Protein AF-A0A961EPP7-F1 (afdb_monomer)

Mean predicted aligned error: 6.39 Å

Structure (mmCIF, N/CA/C/O backbone):
data_AF-A0A961EPP7-F1
#
_entry.id   AF-A0A961EPP7-F1
#
loop_
_atom_site.group_PDB
_atom_site.id
_atom_site.type_symbol
_atom_site.label_atom_id
_atom_site.label_alt_id
_atom_site.label_comp_id
_atom_site.label_as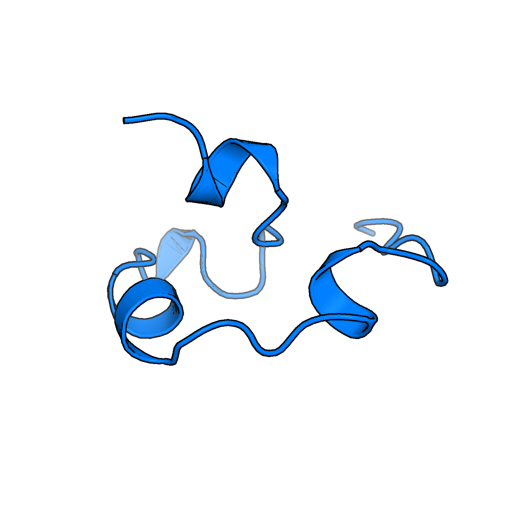ym_id
_atom_site.label_entity_id
_atom_site.label_seq_id
_atom_site.pdbx_PDB_ins_code
_atom_site.Cartn_x
_atom_site.Cartn_y
_atom_site.Cartn_z
_atom_site.occupancy
_atom_site.B_iso_or_equiv
_atom_site.auth_seq_id
_atom_site.auth_comp_id
_atom_site.auth_asym_id
_atom_site.auth_atom_id
_atom_site.pdbx_PDB_model_num
ATOM 1 N N . MET A 1 1 ? 8.325 8.522 11.999 1.00 41.97 1 MET A N 1
ATOM 2 C CA . MET A 1 1 ? 8.121 8.615 10.538 1.00 41.97 1 MET A CA 1
ATOM 3 C C . MET A 1 1 ? 8.161 7.198 9.990 1.00 41.97 1 MET A C 1
ATOM 5 O O . MET A 1 1 ? 9.126 6.505 10.287 1.00 41.97 1 MET A O 1
ATOM 9 N N . ALA A 1 2 ? 7.123 6.729 9.292 1.00 48.47 2 ALA A N 1
ATOM 10 C CA . ALA A 1 2 ? 7.181 5.422 8.642 1.00 48.47 2 ALA A CA 1
ATOM 11 C C . ALA A 1 2 ? 8.262 5.495 7.557 1.00 48.47 2 ALA A C 1
ATOM 13 O O . ALA A 1 2 ? 8.129 6.259 6.602 1.00 48.47 2 ALA A O 1
ATOM 14 N N . ALA A 1 3 ? 9.368 4.777 7.752 1.00 53.69 3 ALA A N 1
ATOM 15 C CA . ALA A 1 3 ? 10.419 4.653 6.756 1.00 53.69 3 ALA A CA 1
ATOM 16 C C . ALA A 1 3 ? 9.862 3.812 5.605 1.00 53.69 3 ALA A C 1
ATOM 18 O O . ALA A 1 3 ? 10.034 2.594 5.565 1.00 53.69 3 ALA A O 1
ATOM 19 N N . GLY A 1 4 ? 9.121 4.455 4.702 1.00 57.56 4 GLY A N 1
ATOM 20 C CA . GLY A 1 4 ? 8.793 3.871 3.415 1.00 57.56 4 GLY A CA 1
ATOM 21 C C . GLY A 1 4 ? 10.113 3.499 2.762 1.00 57.56 4 GLY A C 1
ATOM 22 O O . GLY A 1 4 ? 10.893 4.375 2.399 1.00 57.56 4 GLY A O 1
ATOM 23 N N . LYS A 1 5 ? 10.410 2.201 2.693 1.00 64.69 5 LYS A N 1
ATOM 24 C CA . LYS A 1 5 ? 11.560 1.710 1.941 1.00 64.69 5 LYS A CA 1
ATOM 25 C C . LYS A 1 5 ? 11.385 2.224 0.513 1.00 64.69 5 LYS A C 1
ATOM 27 O O . LYS A 1 5 ? 10.366 1.932 -0.108 1.00 64.69 5 LYS A O 1
ATOM 32 N N . ASN A 1 6 ? 12.362 2.979 0.010 1.00 64.31 6 ASN A N 1
ATOM 33 C CA . ASN A 1 6 ? 12.377 3.494 -1.365 1.00 64.31 6 ASN A CA 1
ATOM 34 C C . ASN A 1 6 ? 12.282 2.388 -2.435 1.00 64.31 6 ASN A C 1
ATOM 36 O O . ASN A 1 6 ? 12.063 2.700 -3.597 1.00 64.31 6 ASN A O 1
ATOM 40 N N . ASP A 1 7 ? 12.412 1.122 -2.030 1.00 73.06 7 ASP A N 1
ATOM 41 C CA . ASP A 1 7 ? 12.324 -0.072 -2.869 1.00 73.06 7 ASP A CA 1
ATOM 42 C C . ASP A 1 7 ? 11.245 -1.048 -2.345 1.00 73.06 7 ASP A C 1
ATOM 44 O O . ASP A 1 7 ? 11.469 -2.240 -2.146 1.00 73.06 7 ASP A O 1
ATOM 48 N N . CYS A 1 8 ? 10.068 -0.537 -1.972 1.00 82.75 8 CYS A N 1
ATOM 49 C CA . CYS A 1 8 ? 8.969 -1.410 -1.560 1.00 82.75 8 CYS A CA 1
ATOM 50 C C . CYS A 1 8 ? 8.329 -2.086 -2.782 1.00 82.75 8 CYS A C 1
ATOM 52 O O . CYS A 1 8 ? 8.041 -1.428 -3.780 1.00 82.75 8 CYS A O 1
ATOM 54 N N . TRP A 1 9 ? 8.015 -3.380 -2.669 1.00 86.12 9 TRP A N 1
ATOM 55 C CA . TRP A 1 9 ? 7.350 -4.164 -3.719 1.00 86.12 9 TRP A CA 1
ATOM 56 C C . TRP A 1 9 ? 6.092 -3.484 -4.284 1.00 86.12 9 TRP A C 1
ATOM 58 O O . TRP A 1 9 ? 5.856 -3.563 -5.486 1.00 86.12 9 TRP A O 1
ATOM 68 N N . CYS A 1 10 ? 5.324 -2.770 -3.448 1.00 84.69 10 CYS A N 1
ATOM 69 C CA . CYS A 1 10 ? 4.116 -2.060 -3.875 1.00 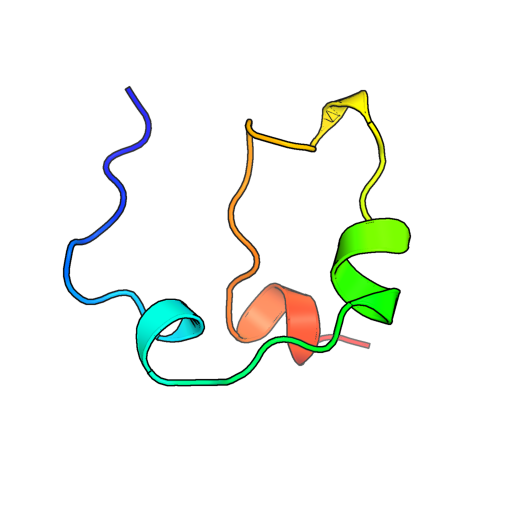84.69 10 CYS A CA 1
ATOM 70 C C . CYS A 1 10 ? 4.362 -0.992 -4.951 1.00 84.69 10 CYS A C 1
ATOM 72 O O . CYS A 1 10 ? 3.435 -0.666 -5.679 1.00 84.69 10 CYS A O 1
ATOM 74 N N . PHE A 1 11 ? 5.585 -0.464 -5.078 1.00 84.44 11 PHE A N 1
ATOM 75 C CA . PHE A 1 11 ? 5.939 0.494 -6.130 1.00 84.44 11 PHE A CA 1
ATOM 76 C C . PHE A 1 11 ? 6.235 -0.177 -7.475 1.00 84.44 11 PHE A C 1
ATOM 78 O O . PHE A 1 11 ? 6.150 0.471 -8.513 1.00 84.44 11 PHE A O 1
ATOM 85 N N . ALA A 1 12 ? 6.580 -1.467 -7.464 1.00 86.56 12 ALA A N 1
ATOM 86 C CA . ALA A 1 12 ? 6.882 -2.242 -8.665 1.00 86.56 12 ALA A CA 1
ATOM 87 C C . ALA A 1 12 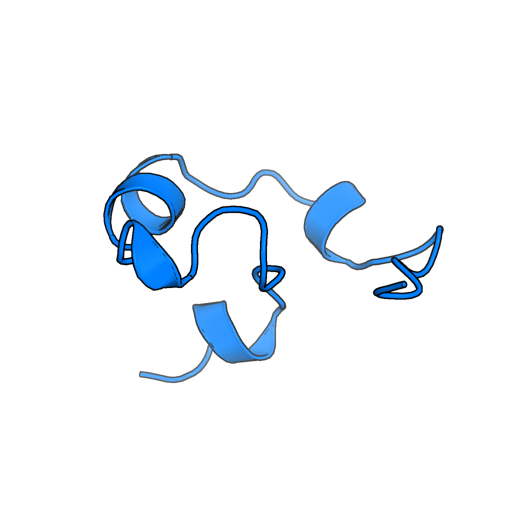? 5.647 -2.949 -9.251 1.00 86.56 12 ALA A C 1
ATOM 89 O O . ALA A 1 12 ? 5.724 -3.519 -10.339 1.00 86.56 12 ALA A O 1
ATOM 90 N N . VAL A 1 13 ? 4.514 -2.935 -8.544 1.00 86.12 13 VAL A N 1
ATOM 91 C CA . VAL A 1 13 ? 3.269 -3.584 -8.969 1.00 86.12 13 VAL A CA 1
ATOM 92 C C . VAL A 1 13 ? 2.119 -2.589 -9.020 1.00 86.12 13 VAL A C 1
ATOM 94 O O . VAL A 1 13 ? 2.099 -1.595 -8.304 1.00 86.12 13 VAL A O 1
ATOM 97 N N . SER A 1 14 ? 1.117 -2.877 -9.845 1.00 87.38 14 SER A N 1
ATOM 98 C CA . SER A 1 14 ? -0.152 -2.150 -9.792 1.00 87.38 14 SER A CA 1
ATOM 99 C C . SER A 1 14 ? -1.046 -2.773 -8.724 1.00 87.38 14 SER A C 1
ATOM 101 O O . SER A 1 14 ? -1.490 -3.909 -8.876 1.00 87.38 14 SER A O 1
ATOM 103 N N . ILE A 1 15 ? -1.287 -2.038 -7.638 1.00 86.00 15 ILE A N 1
ATOM 104 C CA . ILE A 1 15 ? -2.262 -2.426 -6.615 1.00 86.00 15 ILE A CA 1
ATOM 105 C C . ILE A 1 15 ? -3.661 -2.051 -7.122 1.00 86.00 15 ILE A C 1
ATOM 107 O O . ILE A 1 15 ? -3.862 -0.898 -7.511 1.00 86.00 15 ILE A O 1
ATOM 111 N N . PRO A 1 16 ? -4.626 -2.985 -7.133 1.00 86.81 16 PRO A N 1
ATOM 112 C CA . PRO A 1 16 ? -5.975 -2.689 -7.587 1.00 86.81 16 PRO A CA 1
ATOM 113 C C . PRO A 1 16 ? -6.690 -1.736 -6.607 1.00 86.81 16 PRO A C 1
ATOM 115 O O . PRO A 1 16 ? -6.525 -1.859 -5.388 1.00 86.81 16 PRO A O 1
ATOM 118 N N . PRO A 1 17 ? -7.491 -0.785 -7.120 1.00 85.38 17 PRO A N 1
ATOM 119 C CA . PRO A 1 17 ? -8.132 0.251 -6.308 1.00 85.38 17 PRO A CA 1
ATOM 120 C C . PRO A 1 17 ? -9.131 -0.319 -5.296 1.00 85.38 17 PRO A C 1
ATOM 122 O O . PRO A 1 17 ? -9.214 0.192 -4.185 1.00 85.38 17 PRO A O 1
ATOM 125 N N . GLU A 1 18 ? -9.782 -1.438 -5.619 1.00 87.81 18 GLU A N 1
ATOM 126 C CA . GLU A 1 18 ? -10.711 -2.136 -4.722 1.00 87.81 18 GLU A CA 1
ATOM 127 C C . GLU A 1 18 ? -10.079 -2.485 -3.360 1.0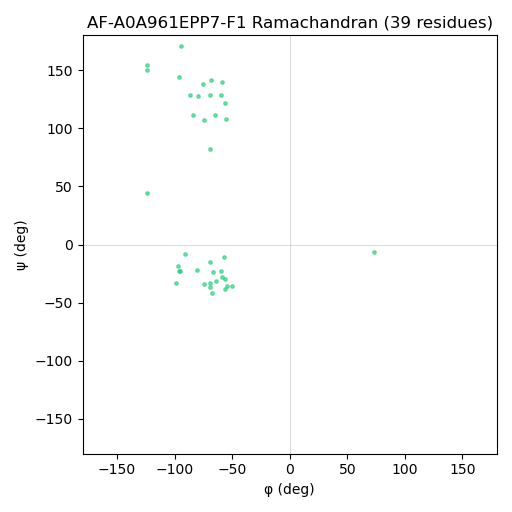0 87.81 18 GLU A C 1
ATOM 129 O O . GLU A 1 18 ? -10.728 -2.385 -2.320 1.00 87.81 18 GLU A O 1
ATOM 134 N N . LEU A 1 19 ? -8.782 -2.822 -3.342 1.00 85.62 19 LEU A N 1
ATOM 135 C CA . LEU A 1 19 ? -8.052 -3.110 -2.108 1.00 85.62 19 LEU A CA 1
ATOM 136 C C . LEU A 1 19 ? -7.743 -1.840 -1.320 1.00 85.62 19 LEU A C 1
ATOM 138 O O . LEU A 1 19 ? -7.732 -1.885 -0.095 1.00 85.62 19 LEU A O 1
ATOM 142 N N . MET A 1 20 ? -7.499 -0.715 -1.998 1.00 84.88 20 MET A N 1
ATOM 143 C CA . MET A 1 20 ? -7.309 0.586 -1.347 1.00 84.88 20 MET A CA 1
ATOM 144 C C . MET A 1 20 ? -8.615 1.104 -0.737 1.00 84.88 20 MET A C 1
ATOM 146 O O . MET A 1 20 ?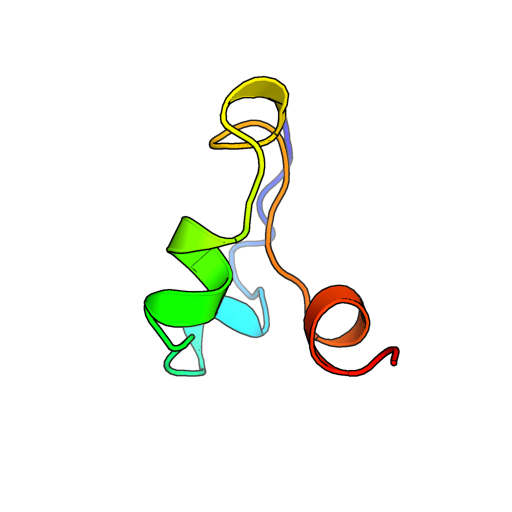 -8.597 1.708 0.335 1.00 84.88 20 MET A O 1
ATOM 150 N N . GLU A 1 21 ? -9.740 0.848 -1.402 1.00 88.12 21 GLU A N 1
ATOM 151 C CA . GLU A 1 21 ? -11.082 1.177 -0.919 1.00 88.12 21 GLU A CA 1
ATOM 152 C C . GLU A 1 21 ? -11.490 0.309 0.278 1.00 88.12 21 GLU A C 1
ATOM 154 O O . GLU A 1 21 ? -12.150 0.803 1.190 1.00 88.12 21 GLU A O 1
ATOM 159 N N . ALA A 1 22 ? -11.037 -0.947 0.321 1.00 86.62 22 ALA A N 1
AT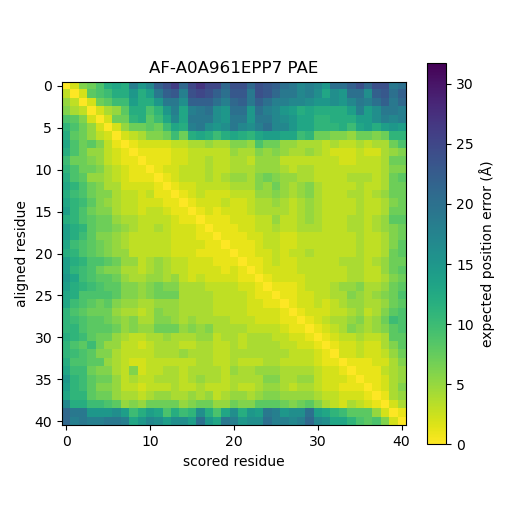OM 160 C CA . ALA A 1 22 ? -11.242 -1.848 1.454 1.00 86.62 22 ALA A CA 1
ATOM 161 C C . ALA A 1 22 ? -10.446 -1.453 2.714 1.00 86.62 22 ALA A C 1
ATOM 163 O O . ALA A 1 22 ? -10.745 -1.946 3.805 1.00 86.62 22 ALA A O 1
ATOM 164 N N . ILE A 1 23 ? -9.441 -0.573 2.601 1.00 84.88 23 ILE A N 1
ATOM 165 C CA . ILE A 1 23 ? -8.684 -0.100 3.766 1.00 84.88 23 ILE A CA 1
ATOM 166 C C . ILE A 1 23 ? -9.591 0.797 4.622 1.00 84.88 23 ILE A C 1
ATOM 168 O O . ILE A 1 23 ? -10.126 1.784 4.1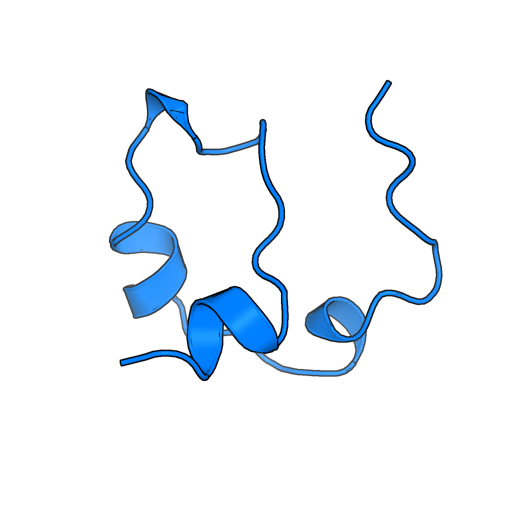13 1.00 84.88 23 ILE A O 1
ATOM 172 N N . PRO A 1 24 ? -9.703 0.544 5.937 1.00 86.56 24 PRO A N 1
ATOM 173 C CA . PRO A 1 24 ? -10.396 1.447 6.850 1.00 86.56 24 PRO A CA 1
ATOM 174 C C . PRO A 1 24 ? -9.763 2.841 6.835 1.00 86.56 24 PRO A C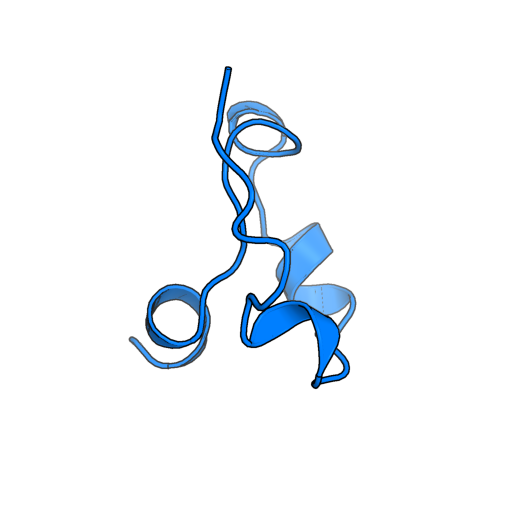 1
ATOM 176 O O . PRO A 1 24 ? -8.538 2.958 6.857 1.00 86.56 24 PRO A O 1
ATOM 179 N N . ASP A 1 25 ? -10.565 3.906 6.884 1.00 87.38 25 ASP A N 1
ATOM 180 C CA . ASP A 1 25 ? -10.049 5.285 6.891 1.00 87.38 25 ASP A CA 1
ATOM 181 C C . ASP A 1 25 ? -9.054 5.566 8.023 1.00 87.38 25 ASP A C 1
ATOM 183 O O . ASP A 1 25 ? -8.112 6.330 7.831 1.00 87.38 25 ASP A O 1
ATOM 187 N N . ASP A 1 26 ? -9.182 4.886 9.167 1.00 87.69 26 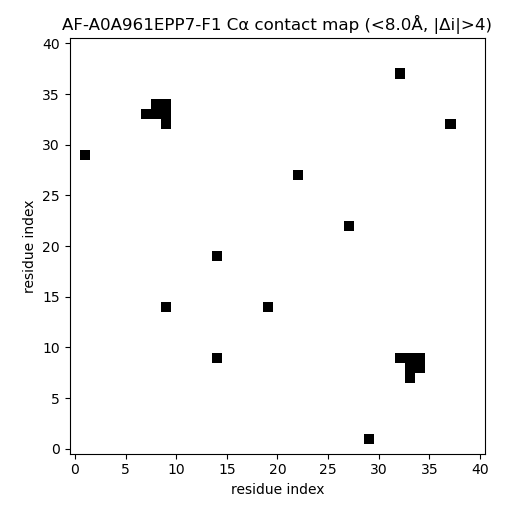ASP A N 1
ATOM 188 C CA . ASP A 1 26 ? -8.210 5.015 10.257 1.00 87.69 26 ASP A CA 1
ATOM 189 C C . ASP A 1 26 ? -6.818 4.452 9.902 1.00 87.69 26 ASP A C 1
ATOM 191 O O . ASP A 1 26 ? -5.814 4.889 10.460 1.00 87.69 26 ASP A O 1
ATOM 195 N N . GLN A 1 27 ? -6.732 3.521 8.950 1.00 84.69 27 GLN A N 1
ATOM 196 C CA . GLN A 1 27 ? -5.477 2.917 8.489 1.00 84.69 27 GLN A CA 1
ATOM 197 C C . GLN A 1 27 ? -4.926 3.581 7.218 1.00 84.69 27 GLN A C 1
ATOM 199 O O . GLN A 1 27 ? -3.729 3.456 6.927 1.00 84.69 27 GLN A O 1
ATOM 204 N N . LYS A 1 28 ? -5.758 4.327 6.474 1.00 84.12 28 LYS A N 1
ATOM 205 C CA . LYS A 1 28 ? -5.333 5.056 5.271 1.00 84.12 28 LYS A CA 1
ATOM 206 C C . LYS A 1 28 ? -4.243 6.072 5.621 1.00 84.12 28 LYS A C 1
ATOM 208 O O . LYS A 1 28 ? -4.368 6.863 6.550 1.00 84.12 28 LYS A O 1
ATOM 213 N N . GLY A 1 29 ? -3.131 6.025 4.886 1.00 80.62 29 GLY A N 1
ATOM 214 C CA . GLY A 1 29 ? -1.975 6.907 5.098 1.00 80.62 29 GLY A CA 1
ATOM 215 C C . GLY A 1 29 ? -1.128 6.598 6.342 1.00 80.62 29 GLY A C 1
ATOM 216 O O . GLY A 1 29 ? -0.065 7.196 6.501 1.00 80.62 29 GLY A O 1
ATOM 217 N N . LYS A 1 30 ? -1.551 5.657 7.200 1.00 82.44 30 LYS A N 1
ATOM 218 C CA . LYS A 1 30 ? -0.773 5.188 8.360 1.00 82.44 30 LYS A CA 1
ATOM 219 C C . LYS A 1 30 ? -0.029 3.882 8.078 1.00 82.44 30 LYS A C 1
ATOM 221 O O . LYS A 1 30 ? 1.069 3.693 8.599 1.00 82.44 30 LYS A O 1
ATOM 226 N N . ALA A 1 31 ? -0.603 3.009 7.249 1.00 81.44 31 ALA A N 1
ATOM 227 C CA . ALA A 1 31 ? -0.034 1.715 6.877 1.00 81.44 31 ALA A CA 1
ATOM 228 C C . ALA A 1 31 ? 0.114 1.571 5.353 1.00 81.44 31 ALA A C 1
ATOM 230 O O . ALA A 1 31 ? -0.666 2.128 4.580 1.00 81.44 31 ALA A O 1
ATOM 231 N N . CYS A 1 32 ? 1.115 0.800 4.924 1.00 82.25 32 CYS A N 1
ATOM 232 C CA . CYS A 1 32 ? 1.323 0.446 3.520 1.00 82.25 32 CYS A CA 1
ATOM 233 C C . CYS A 1 32 ? 0.713 -0.930 3.219 1.00 82.25 32 CYS A C 1
ATOM 235 O O . CYS A 1 32 ? 0.839 -1.843 4.032 1.00 82.25 32 CYS A O 1
ATOM 237 N N . LEU A 1 33 ? 0.155 -1.112 2.019 1.00 80.94 33 LEU A N 1
ATOM 238 C CA . LEU A 1 33 ? -0.198 -2.436 1.501 1.00 80.94 33 LEU A CA 1
ATOM 239 C C . LEU A 1 33 ? 1.077 -3.173 1.074 1.00 80.94 33 LEU A C 1
ATOM 241 O O . LEU A 1 33 ? 1.708 -2.818 0.075 1.00 80.94 33 LEU A O 1
ATOM 245 N N . CYS A 1 34 ? 1.482 -4.178 1.848 1.00 85.19 34 CYS A N 1
ATOM 246 C CA . CYS A 1 34 ? 2.581 -5.067 1.488 1.00 85.19 34 CYS A CA 1
ATOM 247 C C . CYS A 1 34 ? 2.058 -6.331 0.794 1.00 85.19 34 CYS A C 1
ATOM 249 O O . CYS A 1 34 ? 0.858 -6.605 0.768 1.00 85.19 34 CYS A O 1
ATOM 251 N N . ARG A 1 35 ? 2.981 -7.126 0.246 1.00 83.19 35 ARG A N 1
ATOM 252 C CA . ARG A 1 35 ? 2.639 -8.393 -0.403 1.00 83.19 35 ARG A CA 1
ATOM 253 C C . ARG A 1 35 ? 1.877 -9.330 0.532 1.00 83.19 35 ARG A C 1
ATOM 255 O O . ARG A 1 35 ? 0.952 -9.980 0.078 1.00 83.19 35 ARG A O 1
ATOM 262 N N . GLU A 1 36 ? 2.235 -9.373 1.814 1.00 81.56 36 GLU A N 1
ATOM 263 C CA . GLU A 1 36 ? 1.549 -10.223 2.793 1.00 81.56 36 GLU A CA 1
ATOM 264 C C . GLU A 1 36 ? 0.118 -9.749 3.058 1.00 81.56 36 GLU A C 1
ATOM 266 O O . GLU A 1 36 ? -0.788 -10.569 3.030 1.00 81.56 36 GLU A O 1
ATOM 271 N N . CYS A 1 37 ? -0.121 -8.436 3.180 1.00 82.25 37 CYS A N 1
ATOM 272 C CA . CYS A 1 37 ? -1.477 -7.890 3.329 1.00 82.25 37 CYS A CA 1
ATOM 273 C C . CYS A 1 37 ? -2.405 -8.239 2.158 1.00 82.25 37 CYS A C 1
ATOM 275 O O . CYS A 1 37 ? -3.616 -8.269 2.335 1.00 82.25 37 CYS A O 1
ATOM 277 N N . ILE A 1 38 ? -1.843 -8.435 0.962 1.00 80.44 38 ILE A N 1
ATOM 278 C CA . ILE A 1 38 ? -2.600 -8.757 -0.255 1.00 80.44 38 ILE A CA 1
ATOM 279 C C . ILE A 1 38 ? -2.652 -10.276 -0.496 1.00 80.44 38 ILE A C 1
ATOM 281 O O . ILE A 1 38 ? -3.536 -10.758 -1.199 1.00 80.44 38 ILE A O 1
ATOM 285 N N . SER A 1 39 ? -1.700 -11.034 0.055 1.00 77.69 39 SER A N 1
ATOM 286 C CA . SER A 1 39 ? -1.562 -12.475 -0.172 1.00 77.69 39 SER A CA 1
ATOM 287 C C . SER A 1 39 ? -2.206 -13.334 0.915 1.00 77.69 39 SER A C 1
ATOM 289 O O . SER A 1 39 ? -2.500 -14.494 0.632 1.00 77.69 39 SER A O 1
ATOM 291 N N . GLU A 1 40 ? -2.404 -12.811 2.124 1.00 55.06 40 GLU A N 1
ATOM 292 C CA . GLU A 1 40 ? -3.042 -13.552 3.213 1.00 55.06 40 GLU A CA 1
ATOM 293 C C . GLU A 1 40 ? -4.565 -13.406 3.149 1.00 55.06 40 GLU A C 1
ATOM 295 O O . GLU A 1 40 ? -5.108 -12.309 3.003 1.00 55.06 40 GLU A O 1
ATOM 300 N N . LYS A 1 41 ? -5.224 -14.562 3.198 1.00 49.03 41 LYS A N 1
ATOM 301 C CA . LYS A 1 41 ? -6.655 -14.775 2.991 1.00 49.03 41 LYS A CA 1
ATOM 302 C C . LYS A 1 41 ? -7.401 -14.901 4.314 1.00 49.03 41 LYS A C 1
ATOM 304 O O . LYS A 1 41 ? -6.804 -15.458 5.260 1.00 49.03 41 LYS A O 1
#

Radius of gyration: 10.53 Å; Cα contacts (8 Å, |Δi|>4): 11; chains: 1; bounding box: 24×23×20 Å

Solvent-accessible surface area (backbone atoms only — not comparable to full-atom values): 2932 Å² total; per-residue (Å²): 128,87,79,73,59,96,80,42,70,59,78,80,45,87,76,62,63,70,62,63,67,68,47,54,76,90,45,58,91,74,59,79,76,46,71,62,73,74,68,63,130

Secondary structure (DSSP, 8-state):
-----TT-HHHHS---HHHHHTS-TTTTTTS---HHHHH--

Sequence (41 aa):
MAAGKNDCWCFAVSIPPELMEAIPDDQKGKACLCRECISEK

Foldseek 3Di:
DPPPPPDAPPVVDDDDVVVVVVDDPVCVPVDDDHPCNVVPD

pLDDT: mean 78.3, std 12.56, range [41.97, 88.12]